Protein AF-A0A2S9GCS4-F1 (afdb_monomer_lite)

Foldseek 3Di:
DVVVVCQLCVLVVDDLVVLLVVLCQQCPCPHVVVVCCVPVVDRCRPDPVVVVVSCCSNCVSVVCVVVVVVDVVVDCPVVVVVVVD

pLDDT: mean 83.28, std 6.72, range [57.84, 91.75]

Sequence (85 aa):
KNALQAAIDLPFAVSPVVVGVALIALWGTAGLFGFVQNNLGAQIIFGFPGIVL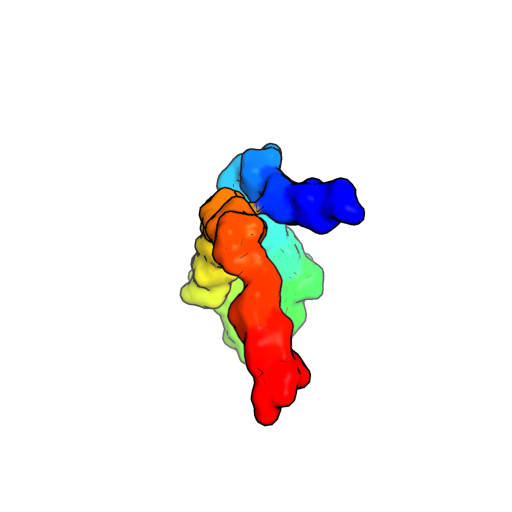ASIFVTLPFVIREVEPVLHEIGTDQEEASATL

Radius of gyration: 18.01 Å; chains: 1; bounding box: 42×34×37 Å

Structure (mmCIF, N/CA/C/O backbone):
data_AF-A0A2S9GCS4-F1
#
_entry.id   AF-A0A2S9GCS4-F1
#
loop_
_atom_site.group_PDB
_atom_site.id
_atom_site.type_symbol
_atom_site.label_atom_id
_atom_site.label_alt_id
_atom_site.label_comp_id
_atom_site.label_asym_id
_atom_site.label_entity_id
_atom_site.label_seq_id
_atom_site.pdbx_PDB_ins_code
_atom_site.Cartn_x
_atom_site.Cartn_y
_atom_site.Cartn_z
_atom_site.occupancy
_atom_site.B_iso_or_equiv
_atom_site.auth_seq_id
_atom_site.auth_comp_id
_atom_site.auth_asym_id
_atom_site.auth_atom_id
_atom_site.pdbx_PDB_model_num
ATOM 1 N N . LYS A 1 1 ? 0.452 -6.437 19.295 1.00 60.66 1 LYS A N 1
ATOM 2 C CA . LYS A 1 1 ? -0.470 -5.398 18.774 1.00 60.66 1 LYS A CA 1
ATOM 3 C C . LYS A 1 1 ? 0.275 -4.284 18.036 1.00 60.66 1 LYS A C 1
ATOM 5 O O . LYS A 1 1 ? 0.035 -4.126 16.852 1.00 60.66 1 LYS A O 1
ATOM 10 N N . ASN A 1 2 ? 1.262 -3.624 18.649 1.00 75.56 2 ASN A N 1
ATOM 11 C CA . ASN A 1 2 ? 1.912 -2.437 18.062 1.00 75.56 2 ASN A CA 1
ATOM 12 C C . ASN A 1 2 ? 2.606 -2.656 16.703 1.00 75.56 2 ASN A C 1
ATOM 14 O O . ASN A 1 2 ? 2.572 -1.762 15.870 1.00 75.56 2 ASN A O 1
ATOM 18 N N . ALA A 1 3 ? 3.203 -3.826 16.449 1.00 82.69 3 ALA A N 1
ATOM 19 C CA . ALA A 1 3 ? 3.874 -4.093 15.171 1.00 82.69 3 ALA A CA 1
ATOM 20 C C . ALA A 1 3 ? 2.898 -4.190 13.983 1.00 82.69 3 ALA A C 1
ATOM 22 O O . ALA A 1 3 ? 3.212 -3.721 12.895 1.00 82.69 3 ALA A O 1
ATOM 23 N N . LEU A 1 4 ? 1.709 -4.764 14.202 1.00 82.75 4 LEU A N 1
ATOM 24 C CA . LEU A 1 4 ? 0.672 -4.858 13.172 1.00 82.75 4 LEU A CA 1
ATOM 25 C C . LEU A 1 4 ? 0.119 -3.467 12.846 1.00 82.75 4 LEU A C 1
ATOM 27 O O . LEU A 1 4 ? 0.031 -3.103 11.681 1.00 82.75 4 LEU A O 1
ATOM 31 N N . GLN A 1 5 ? -0.164 -2.672 13.879 1.00 82.75 5 GLN A N 1
ATOM 32 C CA . GLN A 1 5 ? -0.617 -1.289 13.722 1.00 82.75 5 GLN A CA 1
ATOM 33 C C . GLN A 1 5 ? 0.427 -0.440 12.989 1.00 82.75 5 GLN A C 1
ATOM 35 O O . GLN A 1 5 ? 0.099 0.245 12.032 1.00 82.75 5 GLN A O 1
ATOM 40 N N . ALA A 1 6 ? 1.706 -0.578 13.356 1.00 83.44 6 ALA A N 1
ATOM 41 C CA . ALA A 1 6 ? 2.799 0.104 12.672 1.00 83.44 6 ALA A CA 1
ATOM 42 C C . ALA A 1 6 ? 2.928 -0.310 11.197 1.00 83.44 6 ALA A C 1
ATOM 44 O O . ALA A 1 6 ? 3.214 0.538 10.359 1.00 83.44 6 ALA A O 1
ATOM 45 N N . ALA A 1 7 ? 2.700 -1.584 10.860 1.00 85.06 7 ALA A N 1
ATOM 46 C CA . ALA A 1 7 ? 2.695 -2.041 9.470 1.00 85.06 7 ALA A CA 1
ATOM 47 C C . ALA A 1 7 ? 1.509 -1.472 8.672 1.00 85.06 7 ALA A C 1
ATOM 49 O O . ALA A 1 7 ? 1.665 -1.154 7.496 1.00 85.06 7 ALA A O 1
ATOM 50 N N . ILE A 1 8 ? 0.349 -1.314 9.313 1.00 85.12 8 ILE A N 1
ATOM 51 C CA . ILE A 1 8 ? -0.851 -0.721 8.711 1.00 85.12 8 ILE A CA 1
ATOM 52 C C . ILE A 1 8 ? -0.698 0.794 8.545 1.00 85.12 8 ILE A C 1
ATOM 54 O O . ILE A 1 8 ? -1.121 1.335 7.533 1.00 85.12 8 ILE A O 1
ATOM 58 N N . ASP A 1 9 ? -0.064 1.487 9.488 1.00 84.94 9 ASP A N 1
ATOM 59 C CA . ASP A 1 9 ? 0.167 2.934 9.405 1.00 84.94 9 ASP A CA 1
ATOM 60 C C . ASP A 1 9 ? 1.382 3.299 8.528 1.00 84.94 9 ASP A C 1
ATOM 62 O O . ASP A 1 9 ? 1.551 4.458 8.144 1.00 84.94 9 ASP A O 1
ATOM 66 N N . LEU A 1 10 ? 2.224 2.326 8.162 1.00 86.81 10 LEU A N 1
ATOM 67 C CA . LEU A 1 10 ? 3.419 2.537 7.339 1.00 86.81 10 LEU A CA 1
ATOM 68 C C . LEU A 1 10 ? 3.132 3.259 6.010 1.00 86.81 10 LEU A C 1
ATOM 70 O O . LEU A 1 10 ? 3.856 4.206 5.703 1.00 86.81 10 LEU A O 1
ATOM 74 N N . PRO A 1 11 ? 2.096 2.907 5.224 1.00 83.88 11 PRO A N 1
ATOM 75 C CA . PRO A 1 11 ? 1.792 3.616 3.986 1.00 83.88 11 PRO A CA 1
ATOM 76 C C . PRO A 1 11 ? 1.355 5.069 4.226 1.00 83.88 11 PRO A C 1
ATOM 78 O O . PRO A 1 11 ? 1.596 5.909 3.368 1.00 83.88 11 PRO A O 1
ATOM 81 N N . PHE A 1 12 ? 0.764 5.393 5.385 1.00 81.06 12 PHE A N 1
ATOM 82 C CA . PHE A 1 12 ? 0.412 6.774 5.746 1.00 81.06 12 PHE A CA 1
ATOM 83 C C . PHE A 1 12 ? 1.635 7.618 6.106 1.00 81.06 12 PHE A C 1
ATOM 85 O O . PHE A 1 12 ? 1.670 8.814 5.823 1.00 81.06 12 PHE A O 1
ATOM 92 N N . ALA A 1 13 ? 2.632 7.007 6.745 1.00 84.81 13 ALA A N 1
ATOM 93 C CA . ALA A 1 13 ? 3.858 7.690 7.144 1.00 84.81 13 ALA A CA 1
ATOM 94 C C . ALA A 1 13 ? 4.792 7.991 5.957 1.00 84.81 13 ALA A C 1
ATOM 96 O O . ALA A 1 13 ? 5.729 8.781 6.085 1.00 84.81 13 ALA A O 1
ATOM 97 N N . VAL A 1 14 ? 4.559 7.357 4.806 1.00 85.44 14 VAL A N 1
ATOM 98 C CA . VAL A 1 14 ? 5.451 7.386 3.649 1.00 85.44 14 VAL A CA 1
ATOM 99 C C . VAL A 1 14 ? 4.797 8.153 2.499 1.00 85.44 14 VAL A C 1
ATOM 101 O O . VAL A 1 14 ? 3.649 7.923 2.138 1.00 85.44 14 VAL A O 1
ATOM 104 N N . SER A 1 15 ? 5.542 9.075 1.882 1.00 89.50 15 SER A N 1
ATOM 105 C CA . SER A 1 15 ? 5.055 9.818 0.711 1.00 89.50 15 SER A CA 1
ATOM 106 C C . SER A 1 15 ? 4.735 8.868 -0.457 1.00 89.50 15 SER A C 1
ATOM 108 O O . SER A 1 15 ? 5.528 7.957 -0.719 1.00 89.50 15 SER A O 1
ATOM 110 N N . PRO A 1 16 ? 3.663 9.106 -1.240 1.00 85.31 16 PRO A N 1
ATOM 111 C CA . PRO A 1 16 ? 3.333 8.298 -2.418 1.00 85.31 16 PRO A CA 1
ATOM 112 C C . PRO A 1 16 ? 4.492 8.146 -3.413 1.00 85.31 16 PRO A C 1
ATOM 114 O O . PRO A 1 16 ? 4.641 7.109 -4.056 1.00 85.31 16 PRO A O 1
ATOM 117 N N . VAL A 1 17 ? 5.362 9.158 -3.510 1.00 89.50 17 VAL A N 1
ATOM 118 C CA . VAL A 1 17 ? 6.561 9.107 -4.361 1.00 89.50 17 VAL A CA 1
ATOM 119 C C . VAL A 1 17 ? 7.532 8.029 -3.878 1.00 89.50 17 VAL A C 1
ATOM 121 O O . VAL A 1 17 ? 8.059 7.263 -4.681 1.00 89.50 17 VAL A O 1
ATOM 124 N N . VAL A 1 18 ? 7.740 7.931 -2.563 1.00 90.56 18 VAL A N 1
ATOM 125 C CA . VAL A 1 18 ? 8.622 6.924 -1.959 1.00 90.56 18 VAL A CA 1
ATOM 126 C C . VAL A 1 18 ? 8.044 5.524 -2.152 1.00 90.56 18 VAL A C 1
ATOM 128 O O . VAL A 1 18 ? 8.802 4.604 -2.443 1.00 90.56 18 VAL A O 1
ATOM 131 N N . VAL A 1 19 ? 6.717 5.365 -2.088 1.00 88.44 19 VAL A N 1
ATOM 132 C CA . VAL A 1 19 ? 6.044 4.096 -2.419 1.00 88.44 19 VAL A CA 1
ATOM 133 C C . VAL A 1 19 ? 6.331 3.687 -3.866 1.00 88.44 19 VAL A C 1
ATOM 135 O O . VAL A 1 19 ? 6.705 2.544 -4.119 1.00 88.44 19 VAL A O 1
ATOM 138 N N . GLY A 1 20 ? 6.233 4.624 -4.813 1.00 88.19 20 GLY A N 1
ATOM 139 C CA . GLY A 1 20 ? 6.568 4.371 -6.216 1.00 88.19 20 GLY A CA 1
ATOM 140 C C . GLY A 1 20 ? 8.021 3.925 -6.407 1.00 88.19 20 GLY A C 1
ATOM 141 O O . GLY A 1 20 ? 8.280 2.921 -7.069 1.00 88.19 20 GLY A O 1
ATOM 142 N N . VAL A 1 21 ? 8.971 4.616 -5.773 1.00 89.75 21 VAL A N 1
ATOM 143 C CA . VAL A 1 21 ? 10.397 4.248 -5.823 1.00 89.75 21 VAL A CA 1
ATOM 144 C C . VAL A 1 21 ? 10.650 2.890 -5.161 1.00 89.75 21 VAL A C 1
ATOM 146 O O . VAL A 1 21 ? 11.400 2.084 -5.706 1.00 89.75 21 VAL A O 1
ATOM 149 N N . ALA A 1 22 ? 9.998 2.595 -4.034 1.00 88.75 22 ALA A N 1
ATOM 150 C CA . ALA A 1 22 ? 10.110 1.307 -3.355 1.00 88.75 22 ALA A CA 1
ATOM 151 C C . ALA A 1 22 ? 9.573 0.158 -4.221 1.00 88.75 22 ALA A C 1
ATOM 153 O O . ALA A 1 22 ? 10.211 -0.889 -4.313 1.00 88.75 22 ALA A O 1
ATOM 154 N N . LEU A 1 23 ? 8.447 0.363 -4.912 1.00 87.94 23 LEU A N 1
ATOM 155 C CA . LEU A 1 23 ? 7.909 -0.613 -5.858 1.00 87.94 23 LEU A CA 1
ATOM 156 C C . LEU A 1 23 ? 8.854 -0.835 -7.039 1.00 87.94 23 LEU A C 1
ATOM 158 O O . LEU A 1 23 ? 9.081 -1.985 -7.400 1.00 87.94 23 LEU A O 1
ATOM 162 N N . ILE A 1 24 ? 9.455 0.220 -7.599 1.00 88.06 24 ILE A N 1
ATOM 163 C CA . ILE A 1 24 ? 10.472 0.095 -8.659 1.00 88.06 24 ILE A CA 1
ATOM 164 C C . ILE A 1 24 ? 11.705 -0.658 -8.145 1.00 88.06 24 ILE A C 1
ATOM 166 O O . ILE A 1 24 ? 12.235 -1.510 -8.851 1.00 88.06 24 ILE A O 1
ATOM 170 N N . ALA A 1 25 ? 12.144 -0.398 -6.915 1.00 88.44 25 ALA A N 1
ATOM 171 C CA . ALA A 1 25 ? 13.283 -1.090 -6.319 1.00 88.44 25 ALA A CA 1
ATOM 172 C C . ALA A 1 25 ? 13.000 -2.580 -6.042 1.00 88.44 25 ALA A C 1
ATOM 174 O O . ALA A 1 25 ? 13.894 -3.412 -6.185 1.00 88.44 25 ALA A O 1
ATOM 175 N N . LEU A 1 26 ? 11.765 -2.938 -5.672 1.00 87.81 26 LEU A N 1
ATOM 176 C CA . LEU A 1 26 ? 11.369 -4.329 -5.429 1.00 87.81 26 LEU A CA 1
ATOM 177 C C . LEU A 1 26 ? 11.081 -5.094 -6.726 1.00 87.81 26 LEU A C 1
ATOM 179 O O . LEU A 1 26 ? 11.608 -6.186 -6.918 1.00 87.81 26 LEU A O 1
ATOM 183 N N . TRP A 1 27 ? 10.233 -4.534 -7.589 1.00 84.88 27 TRP A N 1
ATOM 184 C CA . TRP A 1 27 ? 9.649 -5.192 -8.765 1.00 84.88 27 TRP A CA 1
ATOM 185 C C . TRP A 1 27 ? 10.301 -4.798 -10.091 1.00 84.88 27 TRP A C 1
ATOM 187 O O . TRP A 1 27 ? 9.903 -5.301 -11.140 1.00 84.88 27 TRP A O 1
ATOM 197 N N . GLY A 1 28 ? 11.278 -3.890 -10.068 1.00 82.44 28 GLY A N 1
ATOM 198 C CA . GLY A 1 28 ? 12.094 -3.566 -11.231 1.00 82.44 28 GLY A CA 1
ATOM 199 C C . GLY A 1 28 ? 12.854 -4.781 -11.758 1.00 82.44 28 GLY A C 1
ATOM 200 O O . GLY A 1 28 ? 13.089 -5.749 -11.037 1.00 82.44 28 GLY A O 1
ATOM 201 N N . THR A 1 29 ? 13.316 -4.708 -13.004 1.00 76.12 29 THR A N 1
ATOM 202 C CA . THR A 1 29 ? 14.067 -5.788 -13.667 1.00 76.12 29 THR A CA 1
ATOM 203 C C . THR A 1 29 ? 15.335 -6.196 -12.908 1.00 76.12 29 THR A C 1
ATOM 205 O O . THR A 1 29 ? 15.724 -7.360 -12.948 1.00 76.12 29 THR A O 1
ATOM 208 N N . ALA A 1 30 ? 15.959 -5.245 -12.202 1.00 78.69 30 ALA A N 1
ATOM 209 C CA . ALA A 1 30 ? 17.121 -5.451 -11.330 1.00 78.69 30 ALA A CA 1
ATOM 210 C C . ALA A 1 30 ? 16.760 -5.527 -9.829 1.00 78.69 30 ALA A C 1
ATOM 212 O O . ALA A 1 30 ? 17.649 -5.521 -8.980 1.00 78.69 30 ALA A O 1
ATOM 213 N N . GLY A 1 31 ? 15.468 -5.543 -9.495 1.00 81.75 31 GLY A N 1
ATOM 214 C CA . GLY A 1 31 ? 14.969 -5.600 -8.125 1.00 81.75 31 GLY A CA 1
ATOM 215 C C . GLY A 1 31 ? 14.947 -7.015 -7.553 1.00 81.75 31 GLY A C 1
ATOM 216 O O . GLY A 1 31 ? 15.142 -8.003 -8.264 1.00 81.75 31 GLY A O 1
ATOM 217 N N . LEU A 1 32 ? 14.649 -7.118 -6.255 1.00 81.00 32 LEU A N 1
ATOM 218 C CA . LEU A 1 32 ? 14.577 -8.394 -5.530 1.00 81.00 32 LEU A CA 1
ATOM 219 C C . LEU A 1 32 ? 13.590 -9.389 -6.173 1.00 81.00 32 LEU A C 1
ATOM 221 O O . LEU A 1 32 ? 13.849 -10.589 -6.214 1.00 81.00 32 LEU A O 1
ATOM 225 N N . PHE A 1 33 ? 12.484 -8.883 -6.722 1.00 81.75 33 PHE A N 1
ATOM 226 C CA . PHE A 1 33 ? 11.462 -9.656 -7.431 1.00 81.75 33 PHE A CA 1
ATOM 227 C C . PHE A 1 33 ? 11.564 -9.545 -8.959 1.00 81.75 33 PHE A C 1
ATOM 229 O O . PHE A 1 33 ? 10.684 -10.031 -9.671 1.00 81.75 33 PHE A O 1
ATOM 236 N N . GLY A 1 34 ? 12.654 -8.982 -9.492 1.00 75.44 34 GLY A N 1
ATOM 237 C CA . GLY A 1 34 ? 12.887 -8.875 -10.937 1.00 75.44 34 GLY A CA 1
ATOM 238 C C . GLY A 1 34 ? 12.919 -10.233 -11.648 1.00 75.44 34 GLY A C 1
ATOM 239 O O . GLY A 1 34 ? 12.596 -10.331 -12.833 1.00 75.44 34 GLY A O 1
ATOM 240 N N . PHE A 1 35 ? 13.207 -11.319 -10.917 1.00 77.94 35 PHE A N 1
ATOM 241 C CA . PHE A 1 35 ? 13.129 -12.679 -11.455 1.00 77.94 35 PHE A CA 1
ATOM 242 C C . PHE A 1 35 ? 11.722 -13.028 -11.968 1.00 77.94 35 PHE A C 1
ATOM 244 O O . PHE A 1 35 ? 11.623 -13.791 -12.923 1.00 77.94 35 PHE A O 1
ATOM 251 N N . VAL A 1 36 ? 10.651 -12.483 -11.378 1.00 77.62 36 VAL A N 1
ATOM 252 C CA . VAL A 1 36 ? 9.267 -12.755 -11.804 1.00 77.62 36 VAL A CA 1
ATOM 253 C C . VAL A 1 36 ? 9.040 -12.225 -13.216 1.00 77.62 36 VAL A C 1
ATOM 255 O O . VAL A 1 36 ? 8.479 -12.919 -14.062 1.00 77.62 36 VAL A O 1
ATOM 258 N N . GLN A 1 37 ? 9.561 -11.035 -13.506 1.00 73.75 37 GLN A N 1
ATOM 259 C CA . GLN A 1 37 ? 9.503 -10.468 -14.846 1.00 73.75 37 GLN A CA 1
ATOM 260 C C . GLN A 1 37 ? 10.345 -11.278 -15.840 1.00 73.75 37 GLN A C 1
ATOM 262 O O . GLN A 1 37 ? 9.896 -11.539 -16.952 1.00 73.75 37 GLN A O 1
ATOM 267 N N . ASN A 1 38 ? 11.530 -1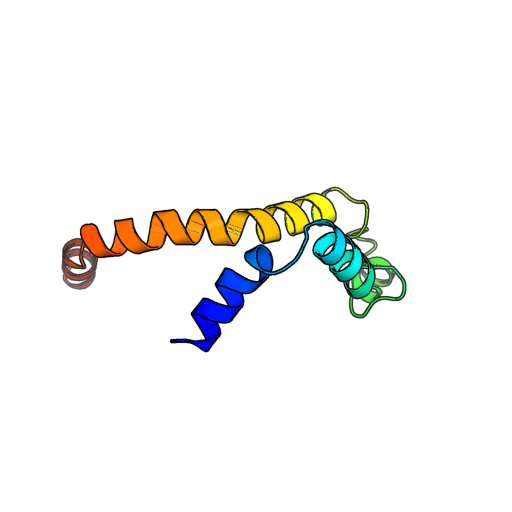1.731 -15.422 1.00 71.00 38 ASN A N 1
ATOM 268 C CA . ASN A 1 38 ? 12.466 -12.440 -16.297 1.00 71.00 38 ASN A CA 1
ATOM 269 C C . ASN A 1 38 ? 12.101 -13.916 -16.553 1.00 71.00 38 ASN A C 1
ATOM 271 O O . ASN A 1 38 ? 12.387 -14.426 -17.630 1.00 71.00 38 ASN A O 1
ATOM 275 N N . ASN A 1 39 ? 11.485 -14.611 -15.590 1.00 75.12 39 ASN A N 1
ATOM 276 C CA . ASN A 1 39 ? 11.195 -16.052 -15.681 1.00 75.12 39 ASN A CA 1
ATOM 277 C C . ASN A 1 39 ? 9.728 -16.347 -16.005 1.00 75.12 39 ASN A C 1
ATOM 279 O O . ASN A 1 39 ? 9.441 -17.323 -16.690 1.00 75.12 39 ASN A O 1
ATOM 283 N N . LEU A 1 40 ? 8.797 -15.522 -15.517 1.00 76.69 40 LEU A N 1
ATOM 284 C CA . LEU A 1 40 ? 7.362 -15.693 -15.760 1.00 76.69 40 LEU A CA 1
ATOM 285 C C . LEU A 1 40 ? 6.861 -14.842 -16.936 1.00 76.69 40 LEU A C 1
ATOM 287 O O . LEU A 1 40 ? 5.702 -14.965 -17.324 1.00 76.69 40 LEU A O 1
ATOM 291 N N . GLY A 1 41 ? 7.701 -13.951 -17.481 1.00 72.00 41 GLY A N 1
ATOM 292 C CA . GLY A 1 41 ? 7.322 -13.002 -18.536 1.00 72.00 41 GLY A CA 1
ATOM 293 C C . GLY A 1 41 ? 6.291 -11.958 -18.088 1.00 72.00 41 GLY A C 1
ATOM 294 O O . GLY A 1 41 ? 5.777 -11.199 -18.908 1.00 72.00 41 GLY A O 1
ATOM 295 N N . ALA A 1 42 ? 5.966 -11.911 -16.793 1.00 75.25 42 ALA A N 1
ATOM 296 C CA . ALA A 1 42 ? 4.956 -11.023 -16.244 1.00 75.25 42 ALA A CA 1
ATOM 297 C C . ALA A 1 42 ? 5.583 -9.666 -15.902 1.00 75.25 42 ALA A C 1
ATOM 299 O O . ALA A 1 42 ? 6.282 -9.515 -14.899 1.00 75.25 42 ALA A O 1
ATOM 300 N N . GLN A 1 43 ? 5.323 -8.657 -16.732 1.00 76.12 43 GLN A N 1
ATOM 301 C CA . GLN A 1 43 ? 5.724 -7.283 -16.445 1.00 76.12 43 GLN A CA 1
ATOM 302 C C . GLN A 1 43 ? 4.851 -6.701 -15.328 1.00 76.12 43 GLN A C 1
ATOM 304 O O . GLN A 1 43 ? 3.725 -6.257 -15.557 1.00 76.12 43 GLN A O 1
ATOM 309 N N . ILE A 1 44 ? 5.384 -6.717 -14.105 1.00 81.50 44 ILE A N 1
ATOM 310 C CA . ILE A 1 44 ? 4.686 -6.182 -12.934 1.00 81.50 44 ILE A CA 1
ATOM 311 C C . ILE A 1 44 ? 4.911 -4.678 -12.822 1.00 81.50 44 ILE A C 1
ATOM 313 O O . ILE A 1 44 ? 3.947 -3.916 -12.785 1.00 81.50 44 ILE A O 1
ATOM 317 N N . ILE A 1 45 ? 6.163 -4.225 -12.869 1.00 80.88 45 ILE A N 1
ATOM 318 C CA . ILE A 1 45 ? 6.472 -2.796 -12.877 1.00 80.88 45 ILE A CA 1
ATOM 319 C C . ILE A 1 45 ? 6.069 -2.154 -14.221 1.00 80.88 45 ILE A C 1
ATOM 321 O O . ILE A 1 45 ? 6.314 -2.714 -15.290 1.00 80.88 45 ILE A O 1
ATOM 325 N N . PHE A 1 46 ? 5.420 -0.986 -14.178 1.00 79.00 46 PHE A N 1
ATOM 326 C CA . PHE A 1 46 ? 4.835 -0.292 -15.344 1.00 79.00 46 PHE A CA 1
ATOM 327 C C . PHE A 1 46 ? 3.739 -1.063 -16.112 1.00 79.00 46 PHE A C 1
ATOM 329 O O . PHE A 1 46 ? 3.288 -0.597 -17.155 1.00 79.00 46 PHE A O 1
ATOM 336 N N . GLY A 1 47 ? 3.291 -2.217 -15.608 1.00 85.25 47 GLY A N 1
ATOM 337 C CA . GLY A 1 47 ? 2.127 -2.940 -16.116 1.00 85.25 47 GLY A CA 1
ATOM 338 C C . GLY A 1 47 ? 0.870 -2.672 -15.286 1.00 85.25 47 GLY A C 1
ATOM 339 O O . GLY A 1 47 ? 0.930 -2.105 -14.193 1.00 85.25 47 GLY A O 1
ATOM 340 N N . PHE A 1 48 ? -0.277 -3.152 -15.774 1.00 87.38 48 PHE A N 1
ATOM 341 C CA . PHE A 1 48 ? -1.533 -3.173 -15.014 1.00 87.38 48 PHE A CA 1
ATOM 342 C C . PHE A 1 48 ? -1.386 -3.745 -13.586 1.00 87.38 48 PHE A C 1
ATOM 344 O O . PHE A 1 48 ? -1.802 -3.070 -12.643 1.00 87.38 48 PHE A O 1
ATOM 351 N N . PRO A 1 49 ? -0.751 -4.919 -13.369 1.00 87.31 49 PRO A N 1
ATOM 352 C CA . PRO A 1 49 ? -0.579 -5.466 -12.020 1.00 87.31 49 PRO A CA 1
ATOM 353 C C . PRO A 1 49 ? 0.214 -4.555 -11.071 1.00 87.31 49 PRO A C 1
ATOM 355 O O . PRO A 1 49 ? -0.089 -4.515 -9.882 1.00 87.31 49 PRO A O 1
ATOM 358 N N . GLY A 1 50 ? 1.188 -3.787 -11.566 1.00 87.56 50 GLY A N 1
ATOM 359 C CA . GLY A 1 50 ? 1.944 -2.844 -10.737 1.00 87.56 50 GLY A CA 1
ATOM 360 C C . GLY A 1 50 ? 1.089 -1.688 -10.230 1.00 87.56 50 GLY A C 1
ATOM 361 O O . GLY A 1 50 ? 1.196 -1.317 -9.064 1.00 87.56 50 GLY A O 1
ATOM 362 N N . ILE A 1 51 ? 0.204 -1.158 -11.081 1.00 88.19 51 ILE A N 1
ATOM 363 C CA . ILE A 1 51 ? -0.751 -0.114 -10.682 1.00 88.19 51 ILE A CA 1
ATOM 364 C C . ILE A 1 51 ? -1.710 -0.669 -9.629 1.00 88.19 51 ILE A C 1
ATOM 366 O O . ILE A 1 51 ? -1.899 -0.035 -8.598 1.00 88.19 51 ILE A O 1
ATOM 370 N N . VAL A 1 52 ? -2.252 -1.873 -9.845 1.00 91.25 52 VAL A N 1
ATOM 371 C CA . VAL A 1 52 ? -3.144 -2.536 -8.881 1.00 91.25 52 VAL A CA 1
ATOM 372 C C . VAL A 1 52 ? -2.460 -2.713 -7.524 1.00 91.25 52 VAL A C 1
ATOM 374 O O . VAL A 1 52 ? -3.041 -2.354 -6.503 1.00 91.25 52 VAL A O 1
ATOM 377 N N . LEU A 1 53 ? -1.216 -3.200 -7.495 1.00 89.25 53 LEU A N 1
ATOM 378 C CA . LEU A 1 53 ? -0.448 -3.346 -6.255 1.00 89.25 53 LEU A CA 1
ATOM 379 C C . LEU A 1 53 ? -0.213 -2.003 -5.556 1.00 89.25 53 LEU A C 1
ATOM 381 O O . LEU A 1 53 ? -0.387 -1.911 -4.342 1.00 89.25 53 LEU A O 1
ATOM 385 N N . ALA A 1 54 ? 0.152 -0.964 -6.310 1.00 88.44 54 ALA A N 1
ATOM 386 C CA . ALA A 1 54 ? 0.353 0.371 -5.758 1.00 88.44 54 ALA A CA 1
ATOM 387 C C . ALA A 1 54 ? -0.946 0.931 -5.167 1.00 88.44 54 ALA A C 1
ATOM 389 O O . ALA A 1 54 ? -0.945 1.455 -4.055 1.00 88.44 54 ALA A O 1
ATOM 390 N N . SER A 1 55 ? -2.063 0.775 -5.882 1.00 89.94 55 SER A N 1
ATOM 391 C CA . SER A 1 55 ? -3.382 1.189 -5.416 1.00 89.94 55 SER A CA 1
ATOM 392 C C . SER A 1 55 ? -3.774 0.456 -4.142 1.00 89.94 55 SER A C 1
ATOM 394 O O . SER A 1 55 ? -4.131 1.126 -3.184 1.00 89.94 55 SER A O 1
ATOM 396 N N . ILE A 1 56 ? -3.642 -0.874 -4.089 1.00 91.06 56 ILE A N 1
ATOM 397 C CA . ILE A 1 56 ? -3.937 -1.658 -2.880 1.00 91.06 56 ILE A CA 1
ATOM 398 C C . ILE A 1 56 ? -3.083 -1.172 -1.711 1.00 91.06 56 ILE A C 1
ATOM 400 O O . ILE A 1 56 ? -3.610 -0.929 -0.634 1.00 91.06 56 ILE A O 1
ATOM 404 N N . PHE A 1 57 ? -1.778 -0.984 -1.913 1.00 89.06 57 PHE A N 1
ATOM 405 C CA . PHE A 1 57 ? -0.884 -0.547 -0.843 1.00 89.06 57 PHE A CA 1
ATOM 406 C C . PHE A 1 57 ? -1.275 0.825 -0.273 1.00 89.06 57 PHE A C 1
ATOM 408 O O . PHE A 1 57 ? -1.195 1.038 0.935 1.00 89.06 57 PHE A O 1
ATOM 415 N N . VAL A 1 58 ? -1.729 1.745 -1.129 1.00 87.75 58 VAL A N 1
ATOM 416 C CA . VAL A 1 58 ? -2.164 3.086 -0.718 1.00 87.75 58 VAL A CA 1
ATOM 417 C C . VAL A 1 58 ? -3.576 3.082 -0.123 1.00 87.75 58 VAL A C 1
ATOM 419 O O . VAL A 1 58 ? -3.827 3.852 0.796 1.00 87.75 58 VAL A O 1
ATOM 422 N N . THR A 1 59 ? -4.502 2.245 -0.602 1.00 90.38 59 THR A N 1
ATOM 423 C CA . THR A 1 59 ? -5.908 2.244 -0.149 1.00 90.38 59 THR A CA 1
ATOM 424 C C . THR A 1 59 ? -6.164 1.363 1.072 1.00 90.38 59 THR A C 1
ATOM 426 O O . THR A 1 59 ? -7.045 1.675 1.870 1.00 90.38 59 THR A O 1
ATOM 429 N N . LEU A 1 60 ? -5.378 0.304 1.267 1.00 90.62 60 LEU A N 1
ATOM 430 C CA . LEU A 1 60 ? -5.498 -0.636 2.384 1.00 90.62 60 LEU A CA 1
ATOM 431 C C . LEU A 1 60 ? -5.595 0.024 3.770 1.00 90.62 60 LEU A C 1
ATOM 433 O O . LEU A 1 60 ? -6.484 -0.364 4.530 1.00 90.62 60 LEU A O 1
ATOM 437 N N . PRO A 1 61 ? -4.773 1.025 4.136 1.00 87.75 61 PRO A N 1
ATOM 438 C CA . PRO A 1 61 ? -4.848 1.585 5.480 1.00 87.75 61 PRO A CA 1
ATOM 439 C C . PRO A 1 61 ? -6.107 2.442 5.700 1.00 87.75 61 PRO A C 1
ATOM 441 O O . PRO A 1 61 ? -6.561 2.577 6.834 1.00 87.75 61 PRO A O 1
ATOM 444 N N . PHE A 1 62 ? -6.719 2.972 4.635 1.00 90.31 62 PHE A N 1
ATOM 445 C CA . PHE A 1 62 ? -8.016 3.652 4.719 1.00 90.31 62 PHE A CA 1
ATOM 446 C C . PHE A 1 62 ? -9.142 2.655 4.981 1.00 90.31 62 PHE A C 1
ATOM 448 O O . PHE A 1 62 ? -9.950 2.875 5.876 1.00 90.31 62 PHE A O 1
ATOM 455 N N . VAL A 1 63 ? -9.142 1.534 4.250 1.00 91.75 63 VAL A N 1
ATOM 456 C CA . VAL A 1 63 ? -10.140 0.469 4.419 1.00 91.75 63 VAL A CA 1
ATOM 457 C C . VAL A 1 63 ? -10.098 -0.084 5.841 1.00 91.75 63 VAL A C 1
ATOM 459 O O . VAL A 1 63 ? -11.139 -0.236 6.471 1.00 91.75 63 VAL A O 1
ATOM 462 N N . ILE A 1 64 ? -8.906 -0.338 6.386 1.00 90.38 64 ILE A N 1
ATOM 463 C CA . ILE A 1 64 ? -8.778 -0.879 7.745 1.00 90.38 64 ILE A CA 1
ATOM 464 C C . ILE A 1 64 ? -9.348 0.084 8.789 1.00 90.38 64 ILE A C 1
ATOM 466 O O . ILE A 1 64 ? -10.062 -0.358 9.684 1.00 90.38 64 ILE A O 1
ATOM 470 N N . ARG A 1 65 ? -9.093 1.391 8.662 1.00 88.62 65 ARG A N 1
ATOM 471 C CA . ARG A 1 65 ? -9.610 2.392 9.610 1.00 88.62 65 ARG A CA 1
ATOM 472 C C . ARG A 1 65 ? -11.129 2.523 9.608 1.00 88.62 65 ARG A C 1
ATOM 474 O O . ARG A 1 65 ? -11.677 3.013 10.588 1.00 8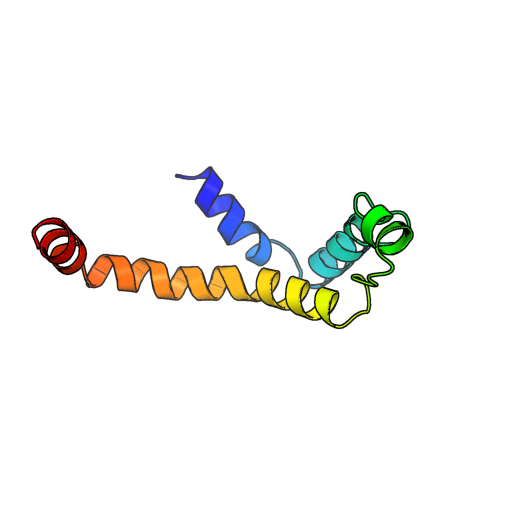8.62 65 ARG A O 1
ATOM 481 N N . GLU A 1 66 ? -11.791 2.110 8.534 1.00 90.62 66 GLU A N 1
ATOM 482 C CA . GLU A 1 66 ? -13.250 2.076 8.451 1.00 90.62 66 GLU A CA 1
ATOM 483 C C . GLU A 1 66 ? -13.808 0.734 8.938 1.00 90.62 66 GLU A C 1
ATOM 485 O O . GLU A 1 66 ? -14.764 0.701 9.705 1.00 90.62 66 GLU A O 1
ATOM 490 N N . VAL A 1 67 ? -13.172 -0.3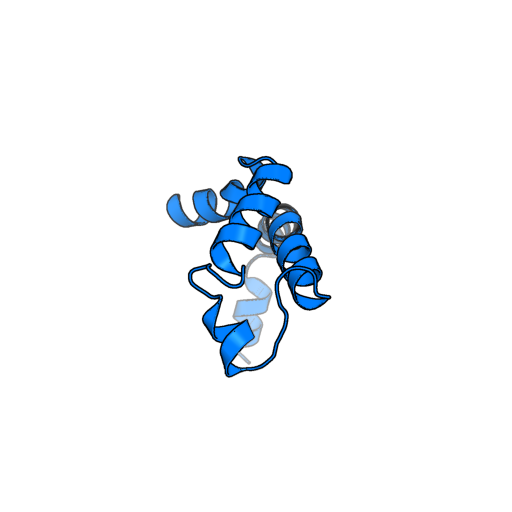78 8.564 1.00 90.44 67 VAL A N 1
ATOM 491 C CA . VAL A 1 67 ? -13.650 -1.727 8.894 1.00 90.44 67 VAL A CA 1
ATOM 492 C C . VAL A 1 67 ? -13.400 -2.099 10.360 1.00 90.44 67 VAL A C 1
ATOM 494 O O . VAL A 1 67 ? -14.272 -2.696 10.982 1.00 90.44 67 VAL A O 1
ATOM 497 N N . GLU A 1 68 ? -12.248 -1.746 10.939 1.00 89.19 68 GLU A N 1
ATOM 498 C CA . GLU A 1 68 ? -11.905 -2.063 12.337 1.00 89.19 68 GLU A CA 1
ATOM 499 C C . GLU A 1 68 ? -12.951 -1.555 13.354 1.00 89.19 68 GLU A C 1
ATOM 501 O O . GLU A 1 68 ? -13.445 -2.372 14.136 1.00 89.19 68 GLU A O 1
ATOM 506 N N . PRO A 1 69 ? -13.351 -0.265 13.365 1.00 87.94 69 PRO A N 1
ATOM 507 C CA . PRO A 1 69 ? -14.360 0.212 14.310 1.00 87.94 69 PRO A CA 1
ATOM 508 C C . PRO A 1 69 ? -15.741 -0.397 14.049 1.00 87.94 69 PRO A C 1
ATOM 510 O O . PRO A 1 69 ? -16.441 -0.721 15.004 1.00 87.94 69 PRO A O 1
ATOM 513 N N . VAL A 1 70 ? -16.111 -0.612 12.782 1.00 89.62 70 VAL A N 1
ATOM 514 C CA . VAL A 1 70 ? -17.398 -1.220 12.412 1.00 89.62 70 VAL A CA 1
ATOM 515 C C . VAL A 1 70 ? -17.495 -2.65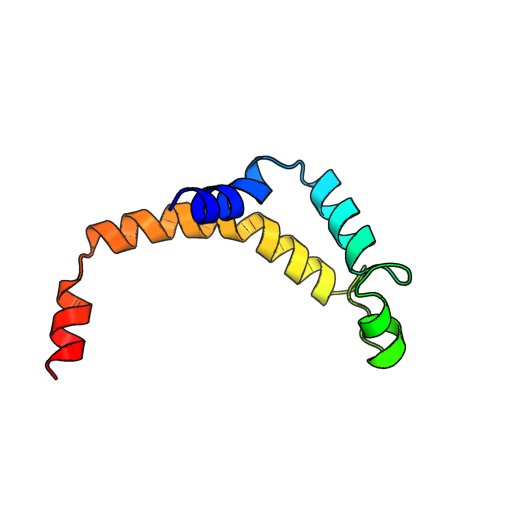4 12.931 1.00 89.62 70 VAL A C 1
ATOM 517 O O . VAL A 1 70 ? -18.504 -3.029 13.523 1.00 89.62 70 VAL A O 1
ATOM 520 N N . LEU A 1 71 ? -16.436 -3.452 12.771 1.00 87.69 71 LEU A N 1
ATOM 521 C CA . LEU A 1 71 ? -16.388 -4.810 13.317 1.00 87.69 71 LEU A CA 1
ATOM 522 C C . LEU A 1 71 ? -16.447 -4.811 14.848 1.00 87.69 71 LEU A C 1
ATOM 524 O O . LEU A 1 71 ? -17.100 -5.670 15.435 1.00 87.69 71 LEU A O 1
ATOM 528 N N . HIS A 1 72 ? -15.808 -3.839 15.502 1.00 86.81 72 HIS A N 1
ATOM 529 C CA . HIS A 1 72 ? -15.891 -3.696 16.954 1.00 86.81 72 HIS A CA 1
ATOM 530 C C . HIS A 1 72 ? -17.294 -3.318 17.452 1.00 86.81 72 HIS A C 1
ATOM 532 O O . HIS A 1 72 ? -17.665 -3.740 18.545 1.00 86.81 72 HIS A O 1
ATOM 538 N N . GLU A 1 73 ? -18.068 -2.555 16.677 1.00 87.06 73 GLU A N 1
ATOM 539 C CA . GLU A 1 73 ? -19.436 -2.146 17.023 1.00 87.06 73 GLU A CA 1
ATOM 540 C C . GLU A 1 73 ? -20.465 -3.269 16.819 1.00 87.06 73 GLU A C 1
ATOM 542 O O . GLU A 1 73 ? -21.362 -3.430 17.643 1.00 87.06 73 GLU A O 1
ATOM 547 N N . ILE A 1 74 ? -20.315 -4.077 15.761 1.00 83.44 74 ILE A N 1
ATOM 548 C CA . ILE A 1 74 ? -21.198 -5.226 15.478 1.00 83.44 74 ILE A CA 1
ATOM 549 C C . ILE A 1 74 ? -21.078 -6.313 16.564 1.00 83.44 74 ILE A C 1
ATOM 551 O O . ILE A 1 74 ? -22.032 -7.057 16.797 1.00 83.44 74 ILE A O 1
ATOM 555 N N . GLY A 1 75 ? -19.936 -6.384 17.255 1.00 81.00 75 GLY A N 1
ATOM 556 C CA . GLY A 1 75 ? -19.672 -7.396 18.277 1.00 81.00 75 GLY A CA 1
ATOM 557 C C . GLY A 1 75 ? -19.491 -8.800 17.689 1.00 81.00 75 GLY A C 1
ATOM 558 O O . GLY A 1 75 ? -19.366 -8.979 16.479 1.00 81.00 75 GLY A O 1
ATOM 559 N N . THR A 1 76 ? -19.450 -9.815 18.553 1.00 81.62 76 THR A N 1
ATOM 560 C CA . THR A 1 76 ? -19.174 -11.215 18.170 1.00 81.62 76 THR 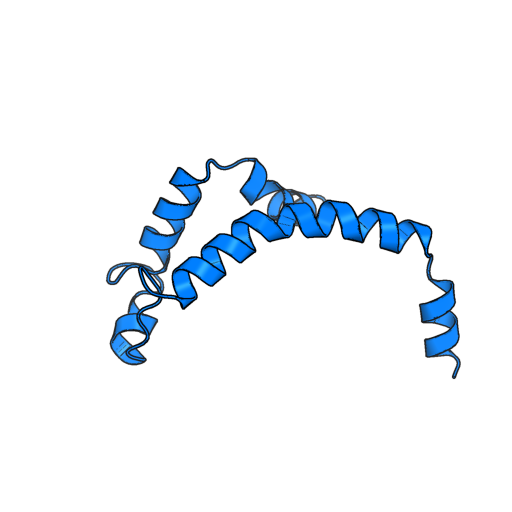A CA 1
ATOM 561 C C . THR A 1 76 ? -20.417 -12.103 18.148 1.00 81.62 76 THR A C 1
ATOM 563 O O . THR A 1 76 ? -20.312 -13.285 17.839 1.00 81.62 76 THR A O 1
ATOM 566 N N . ASP A 1 77 ? -21.606 -11.554 18.404 1.00 76.31 77 ASP A N 1
ATOM 567 C CA . ASP A 1 77 ? -22.859 -12.319 18.505 1.00 76.31 77 ASP A CA 1
ATOM 568 C C . ASP A 1 77 ? -23.152 -13.149 17.241 1.00 76.31 77 ASP A C 1
ATOM 570 O O . ASP A 1 77 ? -23.634 -14.280 17.314 1.00 76.31 77 ASP A O 1
ATOM 574 N N . GLN A 1 78 ? -22.827 -12.607 16.061 1.00 76.75 78 GLN A N 1
ATOM 575 C CA . GLN A 1 78 ? -22.989 -13.310 14.782 1.00 76.75 78 GLN A CA 1
ATOM 576 C C . GLN A 1 78 ? -21.951 -14.431 14.589 1.00 76.75 78 GLN A C 1
ATOM 578 O O . GLN A 1 78 ? -22.273 -15.471 14.006 1.00 76.75 78 GLN A O 1
ATOM 583 N N . GLU A 1 79 ? -20.721 -14.251 15.088 1.00 76.31 79 GLU A N 1
ATOM 584 C CA . GLU A 1 79 ? -19.701 -15.309 15.102 1.00 76.31 79 GLU A CA 1
ATOM 585 C C . GLU A 1 79 ? -20.105 -16.438 16.061 1.00 76.31 79 GLU A C 1
ATOM 587 O O . GLU A 1 79 ? -20.008 -17.609 15.696 1.00 76.31 79 GLU A O 1
ATOM 592 N N . GLU A 1 80 ? -20.631 -16.110 17.246 1.00 76.62 80 GLU A N 1
ATOM 593 C CA . GLU A 1 80 ? -21.081 -17.094 18.240 1.00 76.62 80 GLU A CA 1
ATOM 594 C C . GLU A 1 80 ? -22.301 -17.899 17.760 1.00 76.62 80 GLU A C 1
ATOM 596 O O . GLU A 1 80 ? -22.343 -19.124 17.920 1.00 76.62 80 GLU A O 1
ATOM 601 N N . ALA A 1 81 ? -23.267 -17.248 17.101 1.00 77.75 81 ALA A N 1
ATOM 602 C CA . ALA A 1 81 ? -24.410 -17.926 16.488 1.00 77.75 81 ALA A CA 1
ATOM 603 C C . ALA A 1 81 ? -23.983 -18.879 15.357 1.00 77.75 81 ALA A C 1
ATOM 605 O O . ALA A 1 81 ? -24.494 -19.996 15.270 1.00 77.75 81 ALA A O 1
ATOM 606 N N . SER A 1 82 ? -23.011 -18.468 14.532 1.00 77.06 82 SER A N 1
ATOM 607 C CA . SER A 1 82 ? -22.450 -19.297 13.454 1.00 77.06 82 SER A CA 1
ATOM 608 C C . SER A 1 82 ? -21.598 -20.459 13.969 1.00 77.06 82 SER A C 1
ATOM 610 O O . SER A 1 82 ? -21.464 -21.461 13.280 1.00 77.06 82 SER A O 1
ATOM 612 N N . ALA A 1 83 ? -21.007 -20.339 15.160 1.00 75.62 83 ALA A N 1
ATOM 613 C CA . ALA A 1 83 ? -20.221 -21.407 15.776 1.00 75.62 83 ALA A CA 1
ATOM 614 C C . ALA A 1 83 ? -21.086 -22.472 16.480 1.00 75.62 83 ALA A C 1
ATOM 616 O O . ALA A 1 83 ? -20.597 -23.566 16.765 1.00 75.62 83 ALA A O 1
ATOM 617 N N . THR A 1 84 ? -22.346 -22.147 16.793 1.00 71.12 84 THR A N 1
ATOM 618 C CA . THR A 1 84 ? -23.276 -23.029 17.523 1.00 71.12 84 THR A CA 1
ATOM 619 C C . THR A 1 84 ? -24.191 -23.841 16.590 1.00 71.12 84 THR A C 1
ATOM 621 O O . THR A 1 84 ? -24.677 -24.899 16.997 1.00 71.12 84 THR A O 1
ATOM 624 N N . LEU A 1 85 ? -24.439 -23.357 15.366 1.00 57.84 85 LEU A N 1
ATOM 625 C CA . LEU A 1 85 ? -25.219 -24.026 14.308 1.00 57.84 85 LEU A CA 1
ATOM 626 C C . LEU A 1 85 ? -24.337 -24.878 13.386 1.00 57.84 85 LEU A C 1
ATOM 628 O O . LEU A 1 85 ? -24.843 -25.928 12.928 1.00 57.84 85 LEU A O 1
#

Secondary structure (DSSP, 8-state):
-HHHHHHHHHHHHS-HHHHHHHHHHHHSTTSTTHHHHHHH----TTSHHHHHHHHHHHHHHHHHHHHHHHHHHH-SHHHHHHHH-